Protein AF-A0A3Q3M871-F1 (afdb_monomer_lite)

Structure (mmCIF, N/CA/C/O backbone):
data_AF-A0A3Q3M871-F1
#
_entry.id   AF-A0A3Q3M871-F1
#
loop_
_atom_site.group_PDB
_atom_site.id
_atom_site.type_symbol
_atom_site.label_atom_id
_atom_site.label_alt_id
_atom_site.label_comp_id
_atom_site.label_asym_id
_atom_site.label_entity_id
_atom_site.label_seq_id
_atom_site.pdbx_PDB_ins_code
_atom_site.Cartn_x
_atom_site.Cartn_y
_atom_site.Cartn_z
_atom_site.occupancy
_atom_site.B_iso_or_equiv
_atom_site.auth_seq_id
_atom_site.auth_comp_id
_atom_site.auth_asym_id
_atom_site.auth_atom_id
_atom_site.pdbx_PDB_model_num
ATOM 1 N N . SER A 1 1 ? 26.579 -8.569 -68.588 1.00 54.22 1 SER A N 1
ATOM 2 C CA . SER A 1 1 ? 26.442 -8.164 -67.172 1.00 54.22 1 SER A CA 1
ATOM 3 C C . SER A 1 1 ? 26.651 -9.402 -66.317 1.00 54.22 1 SER A C 1
ATOM 5 O O . SER A 1 1 ? 26.024 -10.416 -66.585 1.00 54.22 1 SER A O 1
ATOM 7 N N . SER A 1 2 ? 27.629 -9.392 -65.410 1.00 56.03 2 SER A N 1
ATOM 8 C CA . SER A 1 2 ? 28.102 -10.595 -64.710 1.00 56.03 2 SER A CA 1
ATOM 9 C C . SER A 1 2 ? 27.132 -11.036 -63.596 1.00 56.03 2 SER A C 1
ATOM 11 O O . SER A 1 2 ? 26.790 -10.220 -62.748 1.00 56.03 2 SER A O 1
ATOM 13 N N . PRO A 1 3 ? 26.722 -12.317 -63.534 1.00 61.84 3 PRO A N 1
ATOM 14 C CA . PRO A 1 3 ? 25.763 -12.832 -62.540 1.00 61.84 3 PRO A CA 1
ATOM 15 C C . PRO A 1 3 ? 26.232 -12.673 -61.082 1.00 61.84 3 PRO A C 1
ATOM 17 O O . PRO A 1 3 ? 25.416 -12.569 -60.173 1.00 61.84 3 PRO A O 1
ATOM 20 N N . LEU A 1 4 ? 27.546 -12.550 -60.865 1.00 61.72 4 LEU A N 1
ATOM 21 C CA . LEU A 1 4 ? 28.165 -12.311 -59.557 1.00 61.72 4 LEU A CA 1
ATOM 22 C C . LEU A 1 4 ? 27.764 -10.967 -58.916 1.00 61.72 4 LEU A C 1
ATOM 24 O O . LEU A 1 4 ? 27.844 -10.828 -57.698 1.00 61.72 4 LEU A O 1
ATOM 28 N N . THR A 1 5 ? 27.333 -9.971 -59.701 1.00 74.31 5 THR A N 1
ATOM 29 C CA . THR A 1 5 ? 26.910 -8.673 -59.149 1.00 74.31 5 THR A CA 1
ATOM 30 C C . THR A 1 5 ? 25.485 -8.715 -58.608 1.00 74.31 5 THR A C 1
ATOM 32 O O . THR A 1 5 ? 25.203 -8.047 -57.619 1.00 74.31 5 THR A O 1
ATOM 35 N N . LEU A 1 6 ? 24.602 -9.519 -59.206 1.00 79.19 6 LEU A N 1
ATOM 36 C CA . LEU A 1 6 ? 23.202 -9.631 -58.792 1.00 79.19 6 LEU A CA 1
ATOM 37 C C . LEU A 1 6 ? 23.062 -10.395 -57.469 1.00 79.19 6 LEU A C 1
ATOM 39 O O . LEU A 1 6 ? 22.352 -9.934 -56.581 1.00 79.19 6 LEU A O 1
ATOM 43 N N . GLU A 1 7 ? 23.802 -11.496 -57.309 1.00 86.81 7 GLU A N 1
ATOM 44 C CA . GLU A 1 7 ? 23.875 -12.252 -56.048 1.00 86.81 7 GLU A CA 1
ATOM 45 C C . GLU A 1 7 ? 24.401 -11.377 -54.902 1.00 86.81 7 GLU A C 1
ATOM 47 O O . GLU A 1 7 ? 23.828 -11.337 -53.815 1.00 86.81 7 GLU A O 1
ATOM 52 N N . SER A 1 8 ? 25.450 -10.590 -55.165 1.00 82.94 8 SER A N 1
ATOM 53 C CA . SER A 1 8 ? 26.015 -9.654 -54.186 1.00 82.94 8 SER A CA 1
ATOM 54 C C . SER A 1 8 ? 25.020 -8.555 -53.782 1.00 82.94 8 SER A C 1
ATOM 56 O O . SER A 1 8 ? 24.879 -8.242 -52.598 1.00 82.94 8 SER A O 1
ATOM 58 N N . ILE A 1 9 ? 24.266 -8.009 -54.744 1.00 88.56 9 ILE A N 1
ATOM 59 C CA . ILE A 1 9 ? 23.207 -7.023 -54.482 1.00 88.56 9 ILE A CA 1
ATOM 60 C C . ILE A 1 9 ? 22.076 -7.644 -53.651 1.00 88.56 9 ILE A C 1
ATOM 62 O O . ILE A 1 9 ? 21.641 -7.036 -52.674 1.00 88.56 9 ILE A O 1
ATOM 66 N N . TYR A 1 10 ? 21.624 -8.853 -53.994 1.00 90.25 10 TYR A N 1
ATOM 67 C CA . TYR A 1 10 ? 20.564 -9.553 -53.266 1.00 90.25 10 TYR A CA 1
ATOM 68 C C . TYR A 1 10 ? 20.957 -9.839 -51.812 1.00 90.25 10 TYR A C 1
ATOM 70 O O . TYR A 1 10 ? 20.180 -9.574 -50.891 1.00 90.25 10 TYR A O 1
ATOM 78 N N . VAL A 1 11 ? 22.185 -10.316 -51.588 1.00 92.12 11 VAL A N 1
ATOM 79 C CA . VAL A 1 11 ? 22.725 -10.553 -50.243 1.00 92.12 11 VAL A CA 1
ATOM 80 C C . VAL A 1 11 ? 22.790 -9.248 -49.447 1.00 92.12 11 VAL A C 1
ATOM 82 O O . VAL A 1 11 ? 22.345 -9.218 -48.302 1.00 92.12 11 VAL A O 1
ATOM 85 N N . ASN A 1 12 ? 23.265 -8.151 -50.044 1.00 90.38 12 ASN A N 1
ATOM 86 C CA . ASN A 1 12 ? 23.347 -6.854 -49.368 1.00 90.38 12 ASN A CA 1
ATOM 87 C C . ASN A 1 12 ? 21.955 -6.313 -48.988 1.00 90.38 12 ASN A C 1
ATOM 89 O O . ASN A 1 12 ? 21.729 -5.940 -47.840 1.00 90.38 12 ASN A O 1
ATOM 93 N N . ILE A 1 13 ? 20.985 -6.371 -49.907 1.00 92.94 13 ILE A N 1
ATOM 94 C CA . ILE A 1 13 ? 19.591 -5.992 -49.624 1.00 92.94 13 ILE A CA 1
ATOM 95 C C . ILE A 1 13 ? 19.011 -6.858 -48.501 1.00 92.94 13 ILE A C 1
ATOM 97 O O . ILE A 1 13 ? 18.382 -6.332 -47.587 1.00 92.94 13 ILE A O 1
ATOM 101 N N . THR A 1 14 ? 19.254 -8.169 -48.528 1.00 93.69 14 THR A N 1
ATOM 102 C CA . THR A 1 14 ? 18.766 -9.089 -47.493 1.00 93.69 14 THR A CA 1
ATOM 103 C C . THR A 1 14 ? 19.360 -8.752 -46.123 1.00 93.69 14 THR A C 1
ATOM 105 O O . THR A 1 14 ? 18.627 -8.689 -45.139 1.00 93.69 14 THR A O 1
ATOM 108 N N . ILE A 1 15 ? 20.663 -8.459 -46.048 1.00 94.38 15 ILE A N 1
ATOM 109 C CA . ILE A 1 15 ? 21.335 -8.025 -44.812 1.00 94.38 15 ILE A CA 1
ATOM 110 C C . ILE A 1 15 ? 20.744 -6.706 -44.300 1.00 94.38 15 ILE A C 1
ATOM 112 O O . ILE A 1 15 ? 20.453 -6.586 -43.110 1.00 94.38 15 ILE A O 1
ATOM 116 N N . ILE A 1 16 ? 20.527 -5.734 -45.189 1.00 95.00 16 ILE A N 1
ATOM 117 C CA . ILE A 1 16 ? 19.915 -4.445 -44.849 1.00 95.00 16 ILE A CA 1
ATOM 118 C C . ILE A 1 16 ? 18.499 -4.651 -44.289 1.00 95.00 16 ILE A C 1
ATOM 120 O O . ILE A 1 16 ? 18.161 -4.086 -43.249 1.00 95.00 16 ILE A O 1
ATOM 124 N N . LEU A 1 17 ? 17.680 -5.489 -44.930 1.00 95.12 17 LEU A N 1
ATOM 125 C CA . LEU A 1 17 ? 16.329 -5.810 -44.461 1.00 95.12 17 LEU A CA 1
ATOM 126 C C . LEU A 1 17 ? 16.351 -6.489 -43.088 1.00 95.12 17 LEU A C 1
ATOM 128 O O . LEU A 1 17 ? 15.591 -6.093 -42.208 1.00 95.12 17 LEU A O 1
ATOM 132 N N . ILE A 1 18 ? 17.246 -7.457 -42.871 1.00 96.06 18 ILE A N 1
ATOM 133 C CA . ILE A 1 18 ? 17.418 -8.109 -41.565 1.00 96.06 18 ILE A CA 1
ATOM 134 C C . ILE A 1 18 ? 17.798 -7.078 -40.497 1.00 96.06 18 ILE A C 1
ATOM 136 O O . ILE A 1 18 ? 17.226 -7.089 -39.410 1.00 96.06 18 ILE A O 1
ATOM 140 N N . PHE A 1 19 ? 18.715 -6.158 -40.799 1.00 96.62 19 PHE A N 1
ATOM 141 C CA . PHE A 1 19 ? 19.115 -5.106 -39.866 1.00 96.62 19 PHE A CA 1
ATOM 142 C C . PHE A 1 19 ? 17.938 -4.198 -39.480 1.00 96.62 19 PHE A C 1
ATOM 144 O O . PHE A 1 19 ? 17.726 -3.942 -38.295 1.00 96.62 19 PHE A O 1
ATOM 151 N N . PHE A 1 20 ? 17.117 -3.779 -40.448 1.00 96.94 20 PHE A N 1
ATOM 152 C CA . PHE A 1 20 ? 15.898 -3.015 -40.165 1.00 96.94 20 PHE A CA 1
ATOM 153 C C . PHE A 1 20 ? 14.884 -3.803 -39.330 1.00 96.94 20 PHE A C 1
ATOM 155 O O . PHE A 1 20 ? 14.296 -3.242 -38.406 1.00 96.94 20 PHE A O 1
ATOM 162 N N . VAL A 1 21 ? 14.705 -5.098 -39.605 1.00 95.81 21 VAL A N 1
ATOM 163 C CA . VAL A 1 21 ? 13.828 -5.973 -38.812 1.00 95.81 21 VAL A CA 1
ATOM 164 C C . VAL A 1 21 ? 14.330 -6.085 -37.370 1.00 95.81 21 VAL A C 1
ATOM 166 O O . VAL A 1 21 ? 13.540 -5.945 -36.440 1.00 95.81 21 VAL A O 1
ATOM 169 N N . LEU A 1 22 ? 15.637 -6.267 -37.158 1.00 95.81 22 LEU A N 1
ATOM 170 C CA . LEU A 1 22 ? 16.230 -6.324 -35.818 1.00 95.81 22 LEU A CA 1
ATOM 171 C C . LEU A 1 22 ? 16.087 -4.998 -35.063 1.00 95.81 22 LEU A C 1
ATOM 173 O O . LEU A 1 22 ? 15.755 -5.010 -33.879 1.00 95.81 22 LEU A O 1
ATOM 177 N N . ILE A 1 23 ? 16.281 -3.860 -35.738 1.00 95.62 23 ILE A N 1
ATOM 178 C CA . ILE A 1 23 ? 16.048 -2.535 -35.147 1.00 95.62 23 ILE A CA 1
ATOM 179 C C . ILE A 1 23 ? 14.585 -2.379 -34.743 1.00 95.62 23 ILE A C 1
ATOM 181 O O . ILE A 1 23 ? 14.311 -1.932 -33.633 1.00 95.62 23 ILE A O 1
ATOM 185 N N . PHE A 1 24 ? 13.645 -2.754 -35.611 1.00 95.12 24 PHE A N 1
ATOM 186 C CA . PHE A 1 24 ? 12.223 -2.670 -35.299 1.00 95.12 24 PHE A CA 1
ATOM 187 C C . PHE A 1 24 ? 11.865 -3.543 -34.093 1.00 95.12 24 PHE A C 1
ATOM 189 O O . PHE A 1 24 ? 11.214 -3.061 -33.172 1.00 95.12 24 PHE A O 1
ATOM 196 N N . ILE A 1 25 ? 12.356 -4.787 -34.042 1.00 93.38 25 ILE A N 1
ATOM 197 C CA . ILE A 1 25 ? 12.162 -5.684 -32.894 1.00 93.38 25 ILE A CA 1
ATOM 198 C C . ILE A 1 25 ? 12.742 -5.070 -31.614 1.00 93.38 25 ILE A C 1
ATOM 200 O O . ILE A 1 25 ? 12.075 -5.088 -30.582 1.00 93.38 25 ILE A O 1
ATOM 204 N N . LEU A 1 26 ? 13.946 -4.489 -31.670 1.00 93.38 26 LEU A N 1
ATOM 205 C CA . LEU A 1 26 ? 14.567 -3.827 -30.522 1.00 93.38 26 LEU A CA 1
ATOM 206 C C . LEU A 1 26 ? 13.753 -2.611 -30.063 1.00 93.38 26 LEU A C 1
ATOM 208 O O . LEU A 1 26 ? 13.514 -2.458 -28.871 1.00 93.38 26 LEU A O 1
ATOM 212 N N . ILE A 1 27 ? 13.288 -1.770 -30.989 1.00 91.62 27 ILE A N 1
ATOM 213 C CA . ILE A 1 27 ? 12.434 -0.618 -30.679 1.00 91.62 27 ILE A CA 1
ATOM 214 C C . ILE A 1 27 ? 11.113 -1.088 -30.063 1.00 91.62 27 ILE A C 1
ATOM 216 O O . ILE A 1 27 ? 10.714 -0.561 -29.031 1.00 91.62 27 ILE A O 1
ATOM 220 N N . CYS A 1 28 ? 10.458 -2.103 -30.631 1.00 90.25 28 CYS A N 1
ATOM 221 C CA . CYS A 1 28 ? 9.234 -2.683 -30.077 1.00 90.25 28 CYS A CA 1
ATOM 222 C C . CYS A 1 28 ? 9.455 -3.252 -28.676 1.00 90.25 28 CYS A C 1
ATOM 224 O O . CYS A 1 28 ? 8.626 -3.030 -27.800 1.00 90.25 28 CYS A O 1
ATOM 226 N N . PHE A 1 29 ? 10.573 -3.943 -28.450 1.00 88.50 29 PHE A N 1
ATOM 227 C CA . PHE A 1 29 ? 10.955 -4.435 -27.132 1.00 88.50 29 PHE A CA 1
ATOM 228 C C . PHE A 1 29 ? 11.134 -3.266 -26.158 1.00 88.50 29 PHE A C 1
ATOM 230 O O . PHE A 1 29 ? 10.487 -3.231 -25.119 1.00 88.50 29 PHE A O 1
ATOM 237 N N . LEU A 1 30 ? 11.924 -2.250 -26.510 1.00 84.00 30 LEU A N 1
ATOM 238 C CA . LEU A 1 30 ? 12.128 -1.076 -25.658 1.00 84.00 30 LEU A CA 1
ATOM 239 C C . LEU A 1 30 ? 10.817 -0.336 -25.360 1.00 84.00 30 LEU A C 1
ATOM 241 O O . LEU A 1 30 ? 10.583 0.022 -24.211 1.00 84.00 30 LEU A O 1
ATOM 245 N N . ILE A 1 31 ? 9.941 -0.161 -26.353 1.00 82.38 31 ILE A N 1
ATOM 246 C CA . ILE A 1 31 ? 8.615 0.444 -26.173 1.00 82.38 31 ILE A CA 1
ATOM 247 C C . ILE A 1 31 ? 7.758 -0.418 -25.246 1.00 82.38 31 ILE A C 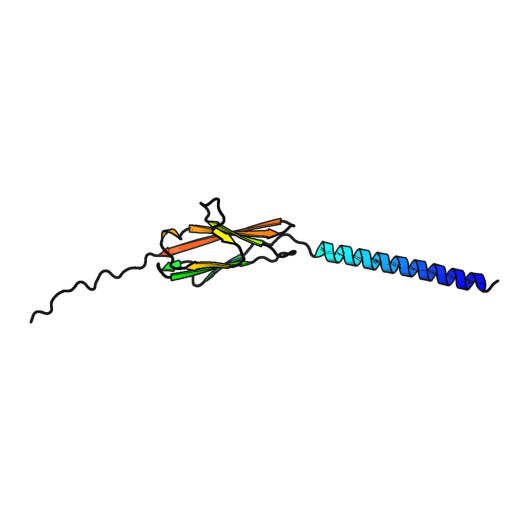1
ATOM 249 O O . ILE A 1 31 ? 7.180 0.114 -24.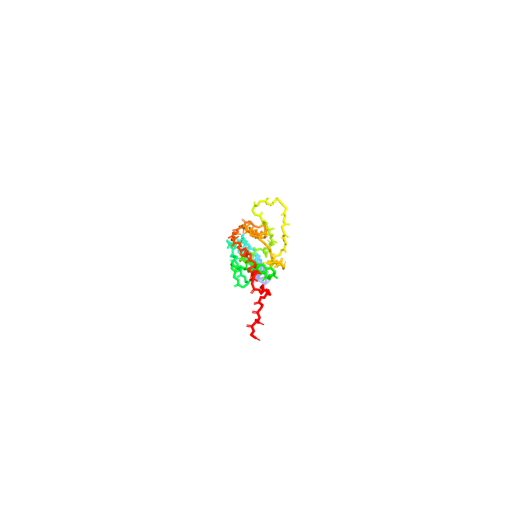308 1.00 82.38 31 ILE A O 1
ATOM 253 N N . PHE A 1 32 ? 7.696 -1.734 -25.455 1.00 77.31 32 PHE A N 1
ATOM 254 C CA . PHE A 1 32 ? 6.898 -2.635 -24.622 1.00 77.31 32 PHE A CA 1
ATOM 255 C C . PHE A 1 32 ? 7.369 -2.628 -23.161 1.00 77.31 32 PHE A C 1
ATOM 257 O O . PHE A 1 32 ? 6.556 -2.475 -22.253 1.00 77.31 32 PHE A O 1
ATOM 264 N N . PHE A 1 33 ? 8.681 -2.710 -22.923 1.00 71.31 33 PHE A N 1
ATOM 265 C CA . PHE A 1 33 ? 9.256 -2.650 -21.576 1.00 71.31 33 PHE A CA 1
ATOM 266 C C . PHE A 1 33 ? 9.089 -1.273 -20.920 1.00 71.31 33 PHE A C 1
ATOM 268 O O . PHE A 1 33 ? 8.884 -1.198 -19.710 1.00 71.31 33 PHE A O 1
ATOM 275 N N . TYR A 1 34 ? 9.157 -0.190 -21.696 1.00 68.50 34 TYR A N 1
ATOM 276 C CA . TYR A 1 34 ? 8.992 1.171 -21.185 1.00 68.50 34 TYR A CA 1
ATOM 277 C C . TYR A 1 34 ? 7.529 1.507 -20.866 1.00 68.50 34 TYR A C 1
ATOM 279 O O . TYR A 1 34 ? 7.246 2.039 -19.797 1.00 68.50 34 TYR A O 1
ATOM 287 N N . VAL A 1 35 ? 6.595 1.141 -21.751 1.00 67.94 35 VAL A N 1
ATOM 288 C CA . VAL A 1 35 ? 5.144 1.361 -21.589 1.00 67.94 35 VAL A CA 1
ATOM 289 C C . VAL A 1 35 ? 4.576 0.562 -20.422 1.00 67.94 35 VAL A C 1
ATOM 291 O O . VAL A 1 35 ? 3.568 0.947 -19.850 1.00 67.94 35 VAL A O 1
ATOM 294 N N . SER A 1 36 ? 5.214 -0.544 -20.047 1.00 71.81 36 SER A N 1
ATOM 295 C CA . SER A 1 36 ? 4.715 -1.378 -18.963 1.00 71.81 36 SER A CA 1
ATOM 296 C C . SER A 1 36 ? 4.972 -0.781 -17.577 1.00 71.81 36 SER A C 1
ATOM 298 O O . SER A 1 36 ? 4.374 -1.259 -16.627 1.00 71.81 36 SER A O 1
ATOM 300 N N . SER A 1 37 ? 5.858 0.209 -17.406 1.00 85.12 37 SER A N 1
ATOM 301 C CA . SER A 1 37 ? 6.273 0.623 -16.062 1.00 85.12 37 SER A CA 1
ATOM 302 C C . SER A 1 37 ? 5.588 1.895 -15.555 1.00 85.12 37 SER A C 1
ATOM 304 O O . SER A 1 37 ? 5.947 2.996 -15.966 1.00 85.12 37 SER A O 1
ATOM 306 N N . ASP A 1 38 ? 4.704 1.729 -14.574 1.00 88.94 38 ASP A N 1
ATOM 307 C CA . ASP A 1 38 ? 3.863 2.766 -13.985 1.00 88.94 38 ASP A CA 1
ATOM 308 C C . ASP A 1 38 ? 4.043 2.852 -12.462 1.00 88.94 38 ASP A C 1
ATOM 310 O O . ASP A 1 38 ? 4.325 1.862 -11.777 1.00 88.94 38 ASP A O 1
ATOM 314 N N . ALA A 1 39 ? 3.859 4.050 -11.903 1.00 92.62 39 ALA A N 1
ATOM 315 C CA . ALA A 1 39 ? 3.729 4.221 -10.457 1.00 92.62 39 ALA A CA 1
ATOM 316 C C . ALA A 1 39 ? 2.454 3.519 -9.948 1.00 92.62 39 ALA A C 1
ATOM 318 O O . ALA A 1 39 ? 1.503 3.359 -10.717 1.00 92.62 39 ALA A O 1
ATOM 319 N N . PRO A 1 40 ? 2.399 3.111 -8.666 1.00 94.38 40 PRO A N 1
ATOM 320 C CA . PRO A 1 40 ? 1.196 2.512 -8.111 1.00 94.38 40 PRO A CA 1
ATOM 321 C C . PRO A 1 40 ? 0.040 3.498 -8.239 1.00 94.38 40 PRO A C 1
ATOM 323 O O . PRO A 1 40 ? 0.188 4.663 -7.873 1.00 94.38 40 PRO A O 1
ATOM 326 N N . LYS A 1 41 ? -1.119 3.060 -8.728 1.00 92.38 41 LYS A N 1
ATOM 327 C CA . LYS A 1 41 ? -2.325 3.892 -8.645 1.00 92.38 41 LYS A CA 1
ATOM 328 C C . LYS A 1 41 ? -2.682 4.156 -7.180 1.00 92.38 41 LYS A C 1
ATOM 330 O O . LYS A 1 41 ? -2.229 3.439 -6.284 1.00 92.38 41 LYS A O 1
ATOM 335 N N . PHE A 1 42 ? -3.528 5.158 -6.939 1.00 92.62 42 PHE A N 1
ATOM 336 C CA . PHE A 1 42 ? -4.060 5.440 -5.605 1.00 92.62 42 PHE A CA 1
ATOM 337 C C . PHE A 1 42 ? -4.589 4.150 -4.956 1.00 92.62 42 PHE A C 1
ATOM 339 O O . PHE A 1 42 ? -5.514 3.548 -5.507 1.00 92.62 42 PHE A O 1
ATOM 346 N N . PRO A 1 43 ? -3.984 3.690 -3.845 1.00 91.50 43 PRO A N 1
ATOM 347 C CA . PRO A 1 43 ? -4.355 2.415 -3.269 1.00 91.50 43 PRO A CA 1
ATOM 348 C C . PRO A 1 43 ? -5.775 2.466 -2.700 1.00 91.50 43 PRO A C 1
ATOM 350 O O . PRO A 1 43 ? -6.193 3.453 -2.095 1.00 91.50 43 PRO A O 1
ATOM 353 N N . SER A 1 44 ? -6.517 1.379 -2.859 1.00 95.38 44 SER A N 1
ATOM 354 C CA . SER A 1 44 ? -7.792 1.166 -2.178 1.00 95.38 44 SER A CA 1
ATOM 355 C C . SER A 1 44 ? -7.561 0.373 -0.900 1.00 95.38 44 SER A C 1
ATOM 357 O O . SER A 1 44 ? -6.848 -0.632 -0.933 1.00 95.38 44 SER A O 1
ATOM 359 N N . VAL A 1 45 ? -8.192 0.783 0.198 1.00 95.81 45 VAL A N 1
ATOM 360 C CA . VAL A 1 45 ? -8.162 0.049 1.466 1.00 95.81 45 VAL A CA 1
ATOM 361 C C . VAL A 1 45 ? -9.551 -0.504 1.766 1.00 95.81 45 VAL A C 1
ATOM 363 O O . VAL A 1 45 ? -10.540 0.220 1.697 1.00 95.81 45 VAL A O 1
ATOM 366 N N . SER A 1 46 ? -9.623 -1.788 2.107 1.00 95.44 46 SER A N 1
ATOM 367 C CA . SER A 1 46 ? -10.842 -2.468 2.543 1.00 95.44 46 SER A CA 1
ATOM 368 C C . SER A 1 46 ? -10.667 -3.056 3.938 1.00 95.44 46 SER A C 1
ATOM 370 O O . SER A 1 46 ? -9.594 -3.567 4.267 1.00 95.44 46 SER A O 1
ATOM 372 N N . VAL A 1 47 ? -11.742 -3.035 4.722 1.00 94.88 47 VAL A N 1
ATOM 373 C CA . VAL A 1 47 ? -11.790 -3.567 6.089 1.00 94.88 47 VAL A CA 1
ATOM 374 C C . VAL A 1 47 ? -12.782 -4.719 6.141 1.00 94.88 47 VAL A C 1
ATOM 376 O O . VAL A 1 47 ? -13.905 -4.579 5.662 1.00 94.88 47 VAL A O 1
ATOM 379 N N . SER A 1 48 ? -12.380 -5.843 6.729 1.00 93.31 48 SER A N 1
ATOM 380 C CA . SER A 1 48 ? -13.242 -7.009 6.933 1.00 93.31 48 SER A CA 1
ATOM 381 C C . SER A 1 48 ? -13.158 -7.482 8.388 1.00 93.31 48 SER A C 1
ATOM 383 O O . SER A 1 48 ? -12.041 -7.639 8.883 1.00 93.31 48 SER A O 1
ATOM 385 N N . PRO A 1 49 ? -14.287 -7.751 9.075 1.00 88.88 49 PRO A N 1
ATOM 386 C CA . PRO A 1 49 ? -15.666 -7.757 8.559 1.00 88.88 49 PRO A CA 1
ATOM 387 C C . PRO A 1 49 ? -16.321 -6.367 8.430 1.00 88.88 49 PRO A C 1
ATOM 389 O O . PRO A 1 49 ? -17.197 -6.188 7.588 1.00 88.88 49 PRO A O 1
ATOM 392 N N . SER A 1 50 ? -15.907 -5.388 9.236 1.00 88.62 50 SER A N 1
ATOM 393 C CA . SER A 1 50 ? -16.453 -4.023 9.248 1.00 88.62 50 SER A CA 1
ATOM 394 C C . SER A 1 50 ? -15.456 -3.041 9.867 1.00 88.62 50 SER A C 1
ATOM 396 O O . SER A 1 50 ? -14.565 -3.445 10.611 1.00 88.62 50 SER A O 1
ATOM 398 N N . ALA A 1 51 ? -15.609 -1.747 9.568 1.00 84.62 51 ALA A N 1
ATOM 399 C CA . ALA A 1 51 ? -14.790 -0.679 10.156 1.00 84.62 51 ALA A CA 1
ATOM 400 C C . ALA A 1 51 ? -15.137 -0.377 11.627 1.00 84.62 51 ALA A C 1
ATOM 402 O O . ALA A 1 51 ? -14.350 0.257 12.323 1.00 84.62 51 ALA A O 1
ATOM 403 N N . GLU A 1 52 ? -16.292 -0.850 12.095 1.00 89.56 52 GLU A N 1
ATOM 404 C CA . GLU A 1 52 ? -16.673 -0.883 13.504 1.00 89.56 52 GLU A CA 1
ATOM 405 C C . GLU A 1 52 ? -16.611 -2.329 13.980 1.00 89.56 52 GLU A C 1
ATOM 407 O O . GLU A 1 52 ? -17.286 -3.194 13.413 1.00 89.56 52 GLU A O 1
ATOM 412 N N . ILE A 1 53 ? -15.793 -2.608 14.990 1.00 90.44 53 ILE A N 1
ATOM 413 C CA . ILE A 1 53 ? -15.619 -3.958 15.521 1.00 90.44 53 ILE A CA 1
ATOM 414 C C . ILE A 1 53 ? -15.659 -3.957 17.045 1.00 90.44 53 ILE A C 1
ATOM 416 O O . ILE A 1 53 ? -15.292 -2.977 17.678 1.00 90.44 53 ILE A O 1
ATOM 420 N N . VAL A 1 54 ? -16.130 -5.045 17.646 1.00 89.38 54 VAL A N 1
ATOM 421 C CA . VAL A 1 54 ? -16.191 -5.185 19.105 1.00 89.38 54 VAL A CA 1
ATOM 422 C C . VAL A 1 54 ? -14.840 -5.656 19.641 1.00 89.38 54 VAL A C 1
ATOM 424 O O . VAL A 1 54 ? -14.162 -6.468 19.010 1.00 89.38 54 VAL A O 1
ATOM 427 N N . GLU A 1 55 ? -14.460 -5.180 20.819 1.00 91.44 55 GLU A N 1
ATOM 428 C CA . GLU A 1 55 ? -13.315 -5.671 21.587 1.00 91.44 55 GLU A CA 1
ATOM 429 C C . GLU A 1 55 ? -13.235 -7.213 21.645 1.00 91.44 55 GLU A C 1
ATOM 431 O O . GLU A 1 55 ? -14.247 -7.915 21.678 1.00 91.44 55 GLU A O 1
ATOM 436 N N . GLY A 1 56 ? -12.014 -7.747 21.620 1.00 89.81 56 GLY A N 1
ATOM 437 C CA . GLY A 1 56 ? -11.708 -9.179 21.584 1.00 89.81 56 GLY A CA 1
ATOM 438 C C . GLY A 1 56 ? -11.844 -9.830 20.203 1.00 89.81 56 GLY A C 1
ATOM 439 O O . GLY A 1 56 ? -11.455 -10.985 20.026 1.00 89.81 56 GLY A O 1
ATOM 440 N N . SER A 1 57 ? -12.361 -9.112 19.204 1.00 91.50 57 SER A N 1
ATOM 441 C CA . SER A 1 57 ? -12.532 -9.630 17.843 1.00 91.50 57 SER A CA 1
ATOM 442 C C . SER A 1 57 ? -11.235 -9.567 17.024 1.00 91.50 57 SER A C 1
ATOM 444 O O . SER A 1 57 ? -10.160 -9.236 17.525 1.00 91.50 57 SER A O 1
ATOM 446 N N . SER A 1 58 ? -11.313 -9.940 15.744 1.00 94.31 58 SER A N 1
ATOM 447 C CA . SER A 1 58 ? -10.208 -9.814 14.788 1.00 94.31 58 SER A CA 1
ATOM 448 C C . SER A 1 58 ? -10.674 -9.094 13.528 1.00 94.31 58 SER A C 1
ATOM 450 O O . SER A 1 58 ? -11.777 -9.347 13.045 1.00 94.31 58 SER A O 1
ATOM 452 N N . VAL A 1 59 ? -9.828 -8.216 12.997 1.00 95.38 59 VAL A N 1
ATOM 453 C CA . VAL A 1 59 ? -10.092 -7.430 11.788 1.00 95.38 59 VAL A CA 1
ATOM 454 C C . VAL A 1 59 ? -8.929 -7.555 10.810 1.00 95.38 59 VAL A C 1
ATOM 456 O O . VAL A 1 59 ? -7.761 -7.614 11.201 1.00 95.38 59 VAL A O 1
ATOM 459 N N . THR A 1 60 ? -9.257 -7.580 9.524 1.00 97.31 60 THR A N 1
ATOM 460 C CA . THR A 1 60 ? -8.293 -7.623 8.428 1.00 97.31 60 THR A CA 1
ATOM 461 C C . THR A 1 60 ? -8.389 -6.340 7.613 1.00 97.31 60 THR A C 1
ATOM 463 O O . THR A 1 60 ? -9.433 -6.039 7.028 1.00 97.31 60 THR A O 1
ATOM 466 N N . LEU A 1 61 ? -7.281 -5.608 7.536 1.00 97.25 61 LEU A N 1
ATOM 467 C CA . LEU A 1 61 ? -7.091 -4.478 6.635 1.00 97.25 61 LEU A CA 1
ATOM 468 C C . LEU A 1 61 ? -6.380 -4.978 5.378 1.00 97.25 61 LEU A C 1
ATOM 470 O O . LEU A 1 61 ? -5.326 -5.605 5.456 1.00 97.25 61 LEU A O 1
ATOM 474 N N . THR A 1 62 ? -6.958 -4.724 4.208 1.00 97.94 62 THR A N 1
ATOM 475 C CA . THR A 1 62 ? -6.352 -5.087 2.921 1.00 97.94 62 THR A CA 1
ATOM 476 C C . THR A 1 62 ? -6.164 -3.843 2.084 1.00 97.94 62 THR A C 1
ATOM 478 O O . THR A 1 62 ? -7.098 -3.070 1.898 1.00 97.94 62 THR A O 1
ATOM 481 N N . CYS A 1 63 ? -4.958 -3.661 1.567 1.00 97.50 63 CYS A N 1
ATOM 482 C CA . CYS A 1 63 ? -4.620 -2.593 0.644 1.00 97.50 63 CYS A CA 1
ATOM 483 C C . CYS A 1 63 ? -4.477 -3.168 -0.764 1.00 97.50 63 CYS A C 1
ATOM 485 O O . CYS A 1 63 ? -4.104 -4.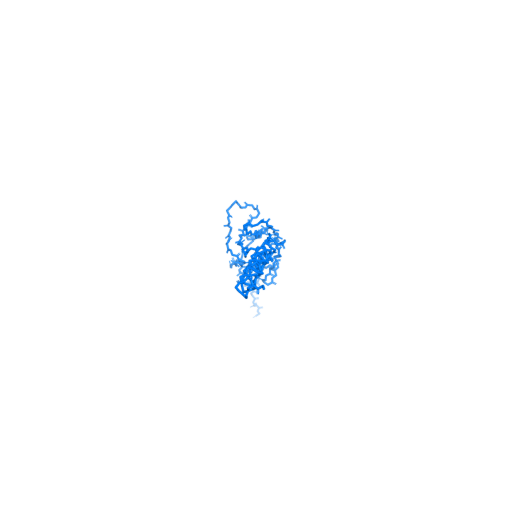321 -0.919 1.00 97.50 63 CYS A O 1
ATOM 487 N N . SER A 1 64 ? -4.789 -2.424 -1.814 1.00 96.56 64 SER A N 1
ATOM 488 C CA . SER A 1 64 ? -4.594 -2.904 -3.184 1.00 96.56 64 SER A CA 1
ATOM 489 C C . SER A 1 64 ? -4.310 -1.741 -4.115 1.00 96.56 64 SER A C 1
ATOM 491 O O . SER A 1 64 ? -4.879 -0.665 -3.954 1.00 96.56 64 SER A O 1
ATOM 493 N N . SER A 1 65 ? -3.402 -1.944 -5.062 1.00 96.19 65 SER A N 1
ATOM 494 C CA . SER A 1 65 ? -3.027 -0.963 -6.071 1.00 96.19 65 SER A CA 1
ATOM 495 C C . SER A 1 65 ? -2.581 -1.675 -7.344 1.00 96.19 65 SER A C 1
ATOM 497 O O . SER A 1 65 ? -1.854 -2.671 -7.287 1.00 96.19 65 SER A O 1
ATOM 499 N N . ASP A 1 66 ? -2.982 -1.131 -8.492 1.00 94.00 66 ASP A N 1
ATOM 500 C CA . ASP A 1 66 ? -2.399 -1.501 -9.778 1.00 94.00 66 ASP A CA 1
ATOM 501 C C . ASP A 1 66 ? -1.029 -0.834 -9.897 1.00 94.00 66 ASP A C 1
ATOM 503 O O . ASP A 1 66 ? -0.933 0.397 -9.918 1.00 94.00 66 ASP A O 1
ATOM 507 N N . ALA A 1 67 ? 0.027 -1.635 -9.992 1.00 93.06 67 ALA A N 1
ATOM 508 C CA . ALA A 1 67 ? 1.391 -1.142 -10.115 1.00 93.06 67 ALA A CA 1
ATOM 509 C C . ALA A 1 67 ? 2.233 -2.091 -10.962 1.00 93.06 67 ALA A C 1
ATOM 511 O O . ALA A 1 67 ? 2.142 -3.312 -10.810 1.00 93.06 67 ALA A O 1
ATOM 512 N N . ASN A 1 68 ? 3.104 -1.530 -11.798 1.00 91.44 68 ASN A N 1
ATOM 513 C CA . ASN A 1 68 ? 4.109 -2.310 -12.502 1.00 91.44 68 ASN A CA 1
ATOM 514 C C . ASN A 1 68 ? 5.453 -1.559 -12.553 1.00 91.44 68 ASN A C 1
ATOM 516 O O . ASN A 1 68 ? 5.514 -0.475 -13.121 1.00 91.44 68 ASN A O 1
ATOM 520 N N . PRO A 1 69 ? 6.555 -2.082 -11.991 1.00 92.00 69 PRO A N 1
ATOM 521 C CA . PRO A 1 69 ? 6.670 -3.331 -11.235 1.00 92.00 69 PRO A CA 1
ATOM 522 C C . PRO A 1 69 ? 5.735 -3.391 -10.024 1.00 92.00 69 PRO A C 1
ATOM 524 O O . PRO A 1 69 ? 5.274 -2.350 -9.547 1.00 92.00 69 PRO A O 1
ATOM 527 N N . ALA A 1 70 ? 5.461 -4.606 -9.544 1.00 94.12 70 ALA A N 1
ATOM 528 C CA . ALA A 1 70 ? 4.591 -4.831 -8.393 1.00 94.12 70 ALA A CA 1
ATOM 529 C C . ALA A 1 70 ? 4.996 -3.945 -7.201 1.00 94.12 70 ALA A C 1
ATOM 531 O O . ALA A 1 70 ? 6.184 -3.764 -6.918 1.00 94.12 70 ALA A O 1
ATOM 532 N N . ALA A 1 71 ? 3.999 -3.374 -6.525 1.00 96.94 71 ALA A N 1
ATOM 533 C CA . ALA A 1 71 ? 4.224 -2.507 -5.380 1.00 96.94 71 ALA A CA 1
ATOM 534 C C . ALA A 1 71 ? 4.521 -3.313 -4.111 1.00 96.94 71 ALA A C 1
ATOM 536 O O . ALA A 1 71 ? 3.913 -4.351 -3.851 1.00 96.94 71 ALA A O 1
ATOM 537 N N . ASN A 1 72 ? 5.409 -2.767 -3.289 1.00 97.62 72 ASN A N 1
ATOM 538 C CA . ASN A 1 72 ? 5.553 -3.136 -1.892 1.00 97.62 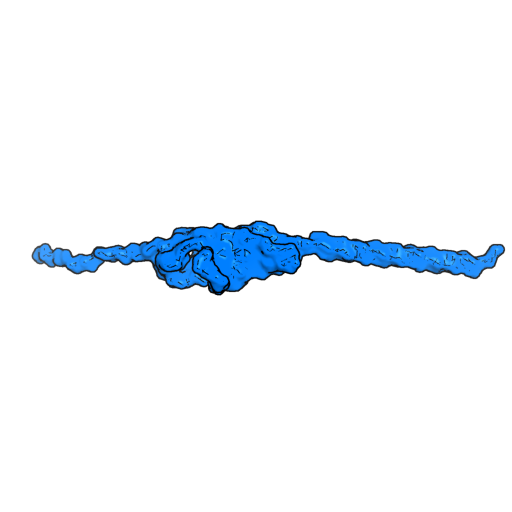72 ASN A CA 1
ATOM 539 C C . ASN A 1 72 ? 4.574 -2.316 -1.051 1.00 97.62 72 ASN A C 1
ATOM 541 O O . ASN A 1 72 ? 4.358 -1.131 -1.320 1.00 97.62 72 ASN A O 1
ATOM 545 N N . TYR A 1 73 ? 4.018 -2.950 -0.023 1.00 97.94 73 TYR A N 1
ATOM 546 C CA . TYR A 1 73 ? 3.017 -2.355 0.854 1.00 97.94 73 TYR A CA 1
ATOM 547 C C . TYR A 1 73 ? 3.547 -2.241 2.279 1.00 97.94 73 TYR A C 1
ATOM 549 O O . TYR A 1 73 ? 4.100 -3.204 2.818 1.00 97.94 73 TYR A O 1
ATOM 557 N N . THR A 1 74 ? 3.323 -1.083 2.889 1.00 97.88 74 THR A N 1
ATOM 558 C CA . THR A 1 74 ? 3.688 -0.806 4.280 1.00 97.88 74 THR A CA 1
ATOM 559 C C . THR A 1 74 ? 2.532 -0.113 4.984 1.00 97.88 74 THR A C 1
ATOM 561 O O . THR A 1 74 ? 1.918 0.792 4.416 1.00 97.88 74 THR A O 1
ATOM 564 N N . TRP A 1 75 ? 2.254 -0.524 6.217 1.00 98.12 75 TRP A N 1
ATOM 565 C CA . TRP A 1 75 ? 1.199 0.034 7.055 1.00 98.12 75 TRP A CA 1
ATOM 566 C C . TRP A 1 75 ? 1.780 0.868 8.184 1.00 98.12 75 TRP A C 1
ATOM 568 O O . TRP A 1 75 ? 2.758 0.465 8.812 1.00 98.12 75 TRP A O 1
ATOM 578 N N . PHE A 1 76 ? 1.131 1.991 8.459 1.00 97.50 76 PHE A N 1
ATOM 579 C CA . PHE A 1 76 ? 1.430 2.883 9.572 1.00 97.50 76 PHE A CA 1
ATOM 580 C C . PHE A 1 76 ? 0.139 3.209 10.312 1.00 97.50 76 PHE A C 1
ATOM 582 O O . PHE A 1 76 ? -0.924 3.300 9.692 1.00 97.50 76 PHE A O 1
ATOM 589 N N . LYS A 1 77 ? 0.239 3.429 11.618 1.00 95.88 77 LYS A N 1
ATOM 590 C CA . LYS A 1 77 ? -0.772 4.163 12.378 1.00 95.88 77 LYS A CA 1
ATOM 591 C C . LYS A 1 77 ? -0.405 5.649 12.315 1.00 95.88 77 LYS A C 1
ATOM 593 O O . LYS A 1 77 ? 0.776 5.965 12.378 1.00 95.88 77 LYS A O 1
ATOM 598 N N . GLU A 1 78 ? -1.376 6.545 12.134 1.00 90.88 78 GLU A N 1
ATOM 599 C CA . GLU A 1 78 ? -1.132 7.978 11.853 1.00 90.88 78 GLU A CA 1
ATOM 600 C C . GLU A 1 78 ? -0.212 8.676 12.877 1.00 90.88 78 GLU A C 1
ATOM 602 O O . GLU A 1 78 ? 0.556 9.557 12.498 1.00 90.88 78 GLU A O 1
ATOM 607 N N . ASP A 1 79 ? -0.215 8.216 14.130 1.00 87.06 79 ASP A N 1
ATOM 608 C CA . ASP A 1 79 ? 0.596 8.761 15.228 1.00 87.06 79 ASP A CA 1
ATOM 609 C C . ASP A 1 79 ? 1.900 7.980 15.506 1.00 87.06 79 ASP A C 1
ATOM 611 O O . ASP A 1 79 ? 2.556 8.199 16.527 1.00 87.06 79 ASP A O 1
ATOM 615 N N . GLU A 1 80 ? 2.280 7.042 14.634 1.00 91.69 80 GLU A N 1
ATOM 616 C CA . GLU A 1 80 ? 3.464 6.195 14.799 1.00 91.69 80 GLU A CA 1
ATOM 617 C C . GLU A 1 80 ? 4.457 6.377 13.642 1.00 91.69 80 GLU A C 1
ATOM 619 O O . GLU A 1 80 ? 4.139 6.166 12.471 1.00 91.69 80 GLU A O 1
ATOM 624 N N . ASP A 1 81 ? 5.713 6.689 13.976 1.00 90.00 81 ASP A N 1
ATOM 625 C CA . ASP A 1 81 ? 6.796 6.810 12.987 1.00 90.00 81 ASP A CA 1
ATOM 626 C C . ASP A 1 81 ? 7.272 5.444 12.457 1.00 90.00 81 ASP A C 1
ATOM 628 O O . ASP A 1 81 ? 7.879 5.342 11.385 1.00 90.00 81 ASP A O 1
ATOM 632 N N . SER A 1 82 ? 7.026 4.372 13.214 1.00 94.12 82 SER A N 1
ATOM 633 C CA . SER A 1 82 ? 7.421 3.012 12.854 1.00 94.12 82 SER A CA 1
ATOM 634 C C . SER A 1 82 ? 6.330 2.289 12.060 1.00 94.12 82 SER A C 1
ATOM 636 O O . SER A 1 82 ? 5.157 2.383 12.418 1.00 94.12 82 SER A O 1
ATOM 638 N N . PRO A 1 83 ? 6.694 1.487 11.042 1.00 95.12 83 PRO A N 1
ATOM 639 C CA . PRO A 1 83 ? 5.743 0.612 10.369 1.00 95.12 83 PRO A CA 1
ATOM 640 C C . PRO A 1 83 ? 5.072 -0.354 11.346 1.00 95.12 83 PRO A C 1
ATOM 642 O O . PRO A 1 83 ? 5.752 -1.109 12.041 1.00 95.12 83 PRO A O 1
ATOM 645 N N . THR A 1 84 ? 3.743 -0.389 11.339 1.00 95.25 84 THR A N 1
ATOM 646 C CA . THR A 1 84 ? 2.957 -1.340 12.134 1.00 95.25 84 THR A CA 1
ATOM 647 C C . THR A 1 84 ? 2.958 -2.727 11.486 1.00 95.25 84 THR A C 1
ATOM 649 O O . THR A 1 84 ? 2.964 -3.745 12.175 1.00 95.25 84 THR A O 1
ATOM 652 N N . ALA A 1 85 ? 2.969 -2.785 10.149 1.00 96.62 85 ALA A N 1
ATOM 653 C CA . ALA A 1 85 ? 3.019 -4.034 9.393 1.00 96.62 85 ALA A CA 1
ATOM 654 C C . ALA A 1 85 ? 3.590 -3.843 7.980 1.00 96.62 85 ALA A C 1
ATOM 656 O O . ALA A 1 85 ? 3.675 -2.733 7.451 1.00 96.62 85 ALA A O 1
ATOM 657 N N . SER A 1 86 ? 3.947 -4.960 7.347 1.00 96.81 86 SER A N 1
ATOM 658 C CA . SER A 1 86 ? 4.376 -5.011 5.947 1.00 96.81 86 SER A CA 1
ATOM 659 C C . SER A 1 86 ? 3.536 -6.017 5.169 1.00 96.81 86 SER A C 1
ATOM 661 O O . SER A 1 86 ? 3.034 -6.990 5.730 1.00 96.81 86 SER A O 1
ATOM 663 N N . GLY A 1 87 ? 3.396 -5.775 3.870 1.00 96.94 87 GLY A N 1
ATOM 664 C CA . GLY A 1 87 ? 2.582 -6.594 2.986 1.00 96.94 87 GLY A CA 1
ATOM 665 C C . GLY A 1 87 ? 1.174 -6.047 2.777 1.00 96.94 87 GLY A C 1
ATOM 666 O O . GLY A 1 87 ? 0.734 -5.068 3.379 1.00 96.94 87 GLY A O 1
ATOM 667 N N . GLN A 1 88 ? 0.478 -6.678 1.837 1.00 96.81 88 GLN A N 1
ATOM 668 C CA . GLN A 1 88 ? -0.810 -6.209 1.338 1.00 96.81 88 GLN A CA 1
ATOM 669 C C . GLN A 1 88 ? -1.940 -6.342 2.377 1.00 96.81 88 GLN A C 1
ATOM 671 O O . GLN A 1 88 ? -2.907 -5.581 2.355 1.00 96.81 88 GLN A O 1
ATOM 676 N N . ILE A 1 89 ? -1.800 -7.307 3.286 1.00 97.62 89 ILE A N 1
ATOM 677 C CA . ILE A 1 89 ? -2.792 -7.684 4.290 1.00 97.62 89 ILE A CA 1
ATOM 678 C C . ILE A 1 89 ? -2.198 -7.426 5.673 1.00 97.62 89 ILE A C 1
ATOM 680 O O . ILE A 1 89 ? -1.108 -7.910 5.973 1.00 97.62 89 ILE A O 1
ATOM 684 N N . PHE A 1 90 ? -2.933 -6.711 6.518 1.00 97.38 90 PHE A N 1
ATOM 685 C CA . PHE A 1 90 ? -2.596 -6.484 7.916 1.00 97.38 90 PHE A CA 1
ATOM 686 C C . PHE A 1 90 ? -3.730 -6.993 8.812 1.00 97.38 90 PHE A C 1
ATOM 688 O O . PHE A 1 90 ? -4.874 -6.555 8.696 1.00 97.38 90 PHE A O 1
ATOM 695 N N . ASN A 1 91 ? -3.412 -7.950 9.686 1.00 97.12 91 ASN A N 1
ATOM 696 C CA . ASN A 1 91 ? -4.372 -8.579 10.586 1.00 97.12 91 ASN A CA 1
ATOM 697 C C . ASN A 1 91 ? -4.159 -8.089 12.017 1.00 97.12 91 ASN A C 1
ATOM 699 O O . ASN A 1 91 ? -3.055 -8.206 12.548 1.00 97.12 91 ASN A O 1
ATOM 703 N N . ILE A 1 92 ? -5.225 -7.599 12.642 1.00 95.44 92 ILE A N 1
ATOM 704 C CA . ILE A 1 92 ? -5.239 -7.205 14.049 1.00 95.44 92 ILE A CA 1
ATOM 705 C C . ILE A 1 92 ? -6.138 -8.202 14.775 1.00 95.44 92 ILE A C 1
ATOM 707 O O . ILE A 1 92 ? -7.320 -8.330 14.455 1.00 95.44 92 ILE A O 1
ATOM 711 N N . ASN A 1 93 ? -5.565 -8.926 15.732 1.00 94.75 93 ASN A N 1
ATOM 712 C CA . ASN A 1 93 ? -6.266 -9.933 16.524 1.00 94.75 93 ASN A CA 1
ATOM 713 C C . ASN A 1 93 ? -6.456 -9.422 17.948 1.00 94.75 93 ASN A C 1
ATOM 715 O O . ASN A 1 93 ? -5.612 -8.673 18.434 1.00 94.75 93 ASN A O 1
ATOM 719 N N . ASN A 1 94 ? -7.497 -9.903 18.629 1.00 93.19 94 ASN A N 1
ATOM 720 C CA . ASN A 1 94 ? -7.813 -9.505 19.999 1.00 93.19 94 ASN A CA 1
ATOM 721 C C . ASN A 1 94 ? -7.862 -7.972 20.131 1.00 93.19 94 ASN A C 1
ATOM 723 O O . ASN A 1 94 ? -7.118 -7.374 20.907 1.00 93.19 94 ASN A O 1
ATOM 727 N N . THR A 1 95 ? -8.692 -7.350 19.288 1.00 93.56 95 THR A N 1
ATOM 728 C CA . THR A 1 95 ? -8.815 -5.894 19.190 1.00 93.56 95 THR A CA 1
ATOM 729 C C . THR A 1 95 ? -9.255 -5.287 20.511 1.00 93.56 95 THR A C 1
ATOM 731 O O . THR A 1 95 ? -10.052 -5.864 21.239 1.00 93.56 95 THR A O 1
ATOM 7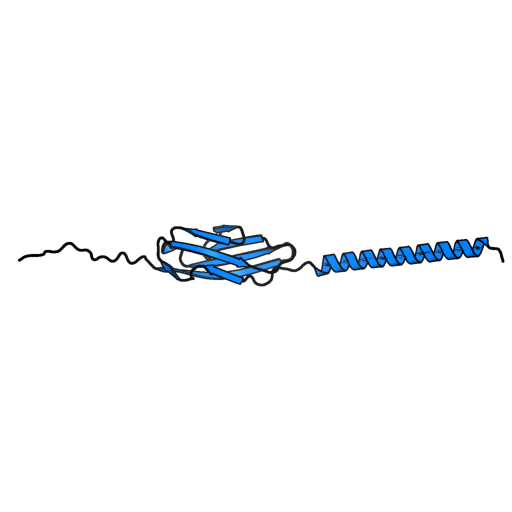34 N N . SER A 1 96 ? -8.807 -4.076 20.776 1.00 92.69 96 SER A N 1
ATOM 735 C CA . SER A 1 96 ? -9.100 -3.314 21.991 1.00 92.69 96 SER A CA 1
ATOM 736 C C . SER A 1 96 ? -9.218 -1.832 21.634 1.00 92.69 96 SER A C 1
ATOM 738 O O . SER A 1 96 ? -8.787 -1.453 20.538 1.00 92.69 96 SER A O 1
ATOM 740 N N . PRO A 1 97 ? -9.833 -0.991 22.483 1.00 91.31 97 PRO A N 1
ATOM 741 C CA . PRO A 1 97 ? -10.101 0.409 22.153 1.00 91.31 97 PRO A CA 1
ATOM 742 C C . PRO A 1 97 ? -8.869 1.197 21.680 1.00 91.31 97 PRO A C 1
ATOM 744 O O . PRO A 1 97 ? -9.004 2.053 20.807 1.00 91.31 97 PRO A O 1
ATOM 747 N N . GLU A 1 98 ? -7.665 0.867 22.160 1.00 91.31 98 GLU A N 1
ATOM 748 C CA . GLU A 1 98 ? -6.399 1.482 21.735 1.00 91.31 98 GLU A CA 1
ATOM 749 C C . GLU A 1 98 ? -5.997 1.191 20.280 1.00 91.31 98 GLU A C 1
ATOM 751 O O . GLU A 1 98 ? -5.188 1.923 19.703 1.00 91.31 98 GLU A O 1
ATOM 756 N N . HIS A 1 99 ? -6.567 0.153 19.662 1.00 93.31 99 HIS A N 1
ATOM 757 C CA . HIS A 1 99 ? -6.400 -0.133 18.236 1.00 93.31 99 HIS A CA 1
ATOM 758 C C . HIS A 1 99 ? -7.269 0.770 17.350 1.00 93.31 99 HIS A C 1
ATOM 760 O O . HIS A 1 99 ? -7.139 0.731 16.129 1.00 93.31 99 HIS A O 1
ATOM 766 N N . SER A 1 100 ? -8.152 1.588 17.927 1.00 94.75 100 SER A N 1
ATOM 767 C CA . SER A 1 100 ? -8.897 2.580 17.152 1.00 94.75 100 SER A CA 1
ATOM 768 C C . SER A 1 100 ? -7.961 3.663 16.610 1.00 94.75 100 SER A C 1
ATOM 770 O O . SER A 1 100 ? -6.973 4.029 17.252 1.00 94.75 100 SER A O 1
ATOM 772 N N . GLY A 1 101 ? -8.288 4.193 15.434 1.00 95.25 101 GLY A N 1
ATOM 773 C CA . GLY A 1 101 ? -7.571 5.310 14.826 1.00 95.25 101 GLY A CA 1
ATOM 774 C C . GLY A 1 101 ? -7.414 5.191 13.315 1.00 95.25 101 GLY A C 1
ATOM 775 O O . GLY A 1 101 ? -8.023 4.342 12.656 1.00 95.25 101 GLY A O 1
ATOM 776 N N . HIS A 1 102 ? -6.587 6.076 12.763 1.00 96.88 102 HIS A N 1
ATOM 777 C CA . HIS A 1 102 ? -6.289 6.125 11.339 1.00 96.88 102 HIS A CA 1
ATOM 778 C C . HIS A 1 102 ? -5.091 5.241 10.987 1.00 96.88 102 HIS A C 1
ATOM 780 O O . HIS A 1 102 ? -4.000 5.375 11.542 1.00 96.88 102 HIS A O 1
ATOM 786 N N . TYR A 1 103 ? -5.303 4.354 10.019 1.00 96.94 103 TYR A N 1
ATOM 787 C CA . TYR A 1 103 ? -4.280 3.499 9.436 1.00 96.94 103 TYR A CA 1
ATOM 788 C C . TYR A 1 103 ? -3.988 3.943 8.010 1.00 96.94 103 TYR A C 1
ATOM 790 O O . TYR A 1 103 ? -4.896 4.080 7.190 1.00 96.94 103 TYR A O 1
ATOM 798 N N . ILE A 1 104 ? -2.709 4.135 7.708 1.00 97.62 104 ILE A N 1
ATOM 799 C CA . ILE A 1 104 ? -2.213 4.580 6.411 1.00 97.62 104 ILE A CA 1
ATOM 800 C C . ILE A 1 104 ? -1.537 3.389 5.732 1.00 97.62 104 ILE A C 1
ATOM 802 O O . ILE A 1 104 ? -0.521 2.882 6.209 1.00 97.62 104 ILE A O 1
ATOM 806 N N . CYS A 1 105 ? -2.080 2.960 4.595 1.00 97.88 105 CYS A N 1
ATOM 807 C CA . CYS A 1 105 ? -1.389 2.054 3.689 1.00 97.88 105 CYS A CA 1
ATOM 808 C C . CYS A 1 105 ? -0.562 2.852 2.689 1.00 97.88 105 CYS A C 1
ATOM 810 O O . CYS A 1 105 ? -1.033 3.827 2.103 1.00 97.88 105 CYS A O 1
ATOM 812 N N . ILE A 1 106 ? 0.652 2.385 2.433 1.00 97.38 106 ILE A N 1
ATOM 813 C CA . ILE A 1 106 ? 1.576 2.975 1.481 1.00 97.38 106 ILE A CA 1
ATOM 814 C C . ILE A 1 106 ? 1.959 1.912 0.461 1.00 97.38 106 ILE A C 1
ATOM 816 O O . ILE A 1 106 ? 2.601 0.928 0.816 1.00 97.38 106 ILE A O 1
ATOM 820 N N . ALA A 1 107 ? 1.586 2.134 -0.799 1.00 98.25 107 ALA A N 1
ATOM 821 C CA . ALA A 1 107 ? 1.985 1.318 -1.938 1.00 98.25 107 ALA A CA 1
ATOM 822 C C . ALA A 1 107 ? 3.139 2.011 -2.672 1.00 98.25 107 ALA A C 1
ATOM 824 O O . ALA A 1 107 ? 3.015 3.166 -3.090 1.00 98.25 107 ALA A O 1
ATOM 825 N N . GLN A 1 108 ? 4.267 1.321 -2.830 1.00 97.50 108 GLN A N 1
ATOM 826 C CA . GLN A 1 108 ? 5.476 1.886 -3.425 1.00 97.50 108 GLN A CA 1
ATOM 827 C C . GLN A 1 108 ? 6.160 0.905 -4.374 1.00 97.50 108 GLN A C 1
ATOM 829 O O . GLN A 1 108 ? 6.380 -0.254 -4.037 1.00 97.50 108 GLN A O 1
ATOM 834 N N . ASN A 1 109 ? 6.582 1.396 -5.534 1.00 95.94 109 ASN A N 1
ATOM 835 C CA . ASN A 1 109 ? 7.504 0.695 -6.421 1.00 95.94 109 ASN A CA 1
ATOM 836 C C . ASN A 1 109 ? 8.646 1.636 -6.852 1.00 95.94 109 ASN A C 1
ATOM 838 O O . ASN A 1 109 ? 8.799 2.742 -6.332 1.00 95.94 109 ASN A O 1
ATOM 842 N N . THR A 1 110 ? 9.472 1.204 -7.805 1.00 94.06 110 THR A N 1
ATOM 843 C CA . THR A 1 110 ? 10.594 2.005 -8.324 1.00 94.06 110 THR A CA 1
ATOM 844 C C . THR A 1 110 ? 10.166 3.228 -9.141 1.00 94.06 110 THR A C 1
ATOM 846 O O . THR A 1 110 ? 11.002 4.078 -9.440 1.00 94.06 110 THR A O 1
ATOM 849 N N . ARG A 1 111 ? 8.888 3.328 -9.522 1.00 93.75 111 ARG A N 1
ATOM 850 C CA . ARG A 1 111 ? 8.322 4.426 -10.317 1.00 93.75 111 ARG A CA 1
ATOM 851 C C . ARG A 1 111 ? 7.644 5.489 -9.465 1.00 93.75 111 ARG A C 1
ATOM 853 O O . ARG A 1 111 ? 7.606 6.643 -9.877 1.00 93.75 111 ARG A O 1
ATOM 860 N N . GLY A 1 112 ? 7.143 5.132 -8.287 1.00 94.81 112 GLY A N 1
ATOM 861 C CA . GLY A 1 112 ? 6.512 6.092 -7.394 1.00 94.81 112 GLY A CA 1
ATOM 862 C C . GLY A 1 112 ? 5.906 5.468 -6.146 1.00 94.81 112 GLY A C 1
ATOM 863 O O . GLY A 1 112 ? 6.084 4.284 -5.852 1.00 94.81 112 GLY A O 1
ATOM 864 N N . ARG A 1 113 ? 5.184 6.304 -5.402 1.00 96.75 113 ARG A N 1
ATOM 865 C CA . ARG A 1 113 ? 4.557 5.963 -4.127 1.00 96.75 113 ARG A CA 1
ATOM 866 C C . ARG A 1 113 ? 3.226 6.688 -3.999 1.00 96.75 113 ARG A C 1
ATOM 868 O O . ARG A 1 113 ? 3.172 7.895 -4.208 1.00 96.75 113 ARG A O 1
ATOM 875 N N . HIS A 1 114 ? 2.201 5.959 -3.582 1.00 97.38 114 HIS A N 1
ATOM 876 C CA . HIS A 1 114 ? 0.898 6.504 -3.218 1.00 97.38 114 HIS A CA 1
ATOM 877 C C . HIS A 1 114 ? 0.435 5.909 -1.889 1.00 97.38 114 HIS A C 1
ATOM 879 O O . HIS A 1 114 ? 0.902 4.848 -1.470 1.00 97.38 114 HIS A O 1
ATOM 885 N N . ASN A 1 115 ? -0.465 6.609 -1.208 1.00 96.62 115 ASN A N 1
ATOM 886 C CA . ASN A 1 115 ? -1.012 6.186 0.071 1.00 96.62 115 ASN A CA 1
ATOM 887 C C . ASN A 1 115 ? -2.537 6.290 0.091 1.00 96.62 115 ASN A C 1
ATOM 889 O O . ASN A 1 115 ? -3.153 6.890 -0.791 1.00 96.62 115 ASN A O 1
ATOM 893 N N . SER A 1 116 ? -3.130 5.636 1.080 1.00 96.94 116 SER A N 1
ATOM 894 C CA . SER A 1 116 ? -4.562 5.659 1.338 1.00 96.94 116 SER A CA 1
ATOM 895 C C . SER A 1 116 ? -4.803 5.394 2.813 1.00 96.94 116 SER A C 1
ATOM 897 O O . SER A 1 116 ? -4.069 4.618 3.430 1.00 96.94 116 SER A O 1
ATOM 899 N N . THR A 1 117 ? -5.807 6.059 3.370 1.00 96.44 117 THR A N 1
ATOM 900 C CA . THR A 1 117 ? -6.074 6.070 4.808 1.00 96.44 117 THR A CA 1
ATOM 901 C C . THR A 1 117 ? -7.432 5.449 5.088 1.00 96.44 117 THR A C 1
ATOM 903 O O . THR A 1 117 ? -8.397 5.690 4.363 1.00 96.44 117 THR A O 1
ATOM 906 N N . VAL A 1 118 ? -7.520 4.678 6.168 1.00 96.44 118 VAL A N 1
ATOM 907 C CA . VAL A 1 118 ? -8.770 4.119 6.681 1.00 96.44 118 VAL A CA 1
ATOM 908 C C . VAL A 1 118 ? -8.889 4.391 8.174 1.00 96.44 118 VAL A C 1
ATOM 910 O O . VAL A 1 118 ? -7.890 4.385 8.885 1.00 96.44 118 VAL A O 1
ATOM 913 N N . HIS A 1 119 ? -10.104 4.647 8.650 1.00 96.56 119 HIS A N 1
ATOM 914 C CA . HIS A 1 119 ? -10.389 4.791 10.075 1.00 96.56 119 HIS A CA 1
ATOM 915 C C . HIS A 1 119 ? -10.977 3.485 10.613 1.00 96.56 119 HIS A C 1
ATOM 917 O O . HIS A 1 1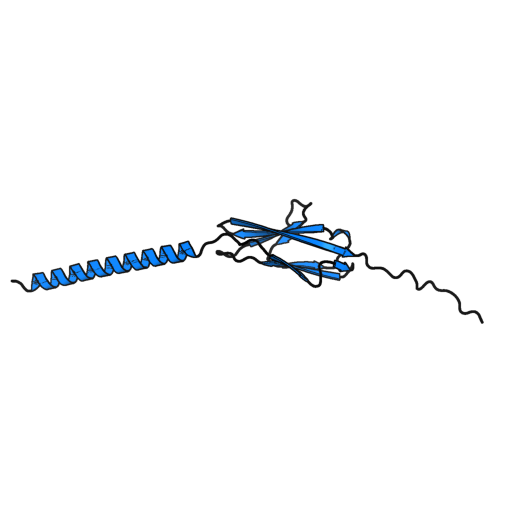19 ? -11.977 2.998 10.081 1.00 96.56 119 HIS A O 1
ATOM 923 N N . LEU A 1 120 ? -10.358 2.928 11.652 1.00 95.69 120 LEU A N 1
ATOM 924 C CA . LEU A 1 120 ? -10.845 1.758 12.375 1.00 95.69 120 LEU A CA 1
ATOM 925 C C . LEU A 1 120 ? -11.410 2.201 13.726 1.00 95.69 120 LEU A C 1
ATOM 927 O O . LEU A 1 120 ? -10.734 2.898 14.482 1.00 95.69 120 LEU A O 1
ATOM 931 N N . THR A 1 121 ? -12.621 1.754 14.045 1.00 95.25 121 THR A N 1
ATOM 932 C CA . THR A 1 121 ? -13.274 2.003 15.333 1.00 95.25 121 THR A CA 1
ATOM 933 C C . THR A 1 121 ? -13.447 0.683 16.074 1.00 95.25 121 THR A C 1
ATOM 935 O O . THR A 1 121 ? -14.144 -0.214 15.596 1.00 95.25 121 THR A O 1
ATOM 938 N N . VAL A 1 122 ? -12.857 0.565 17.264 1.00 93.62 122 VAL A N 1
ATOM 939 C CA . VAL A 1 122 ? -13.098 -0.566 18.166 1.00 93.62 122 VAL A CA 1
ATOM 940 C C . VAL A 1 122 ? -14.055 -0.127 19.268 1.00 93.62 122 VAL A C 1
ATOM 942 O O . VAL A 1 122 ? -13.746 0.748 20.072 1.00 93.62 122 VAL A O 1
ATOM 945 N N . LEU A 1 123 ? -15.239 -0.725 19.286 1.00 90.44 123 LEU A N 1
ATOM 946 C CA . LEU A 1 123 ? -16.243 -0.524 20.318 1.00 90.44 123 LEU A CA 1
ATOM 947 C C . LEU A 1 123 ? -15.891 -1.400 21.519 1.00 90.44 123 LEU A C 1
ATOM 949 O O . LEU A 1 123 ? -15.636 -2.596 21.355 1.00 90.44 123 LEU A O 1
ATOM 953 N N . GLU A 1 124 ? -15.918 -0.820 22.720 1.00 83.69 124 GLU A N 1
ATOM 954 C CA . GLU A 1 124 ? -15.810 -1.598 23.954 1.00 83.69 124 GLU A CA 1
ATOM 955 C C . GLU A 1 124 ? -16.825 -2.735 23.923 1.00 83.69 124 GLU A C 1
ATOM 957 O O . GLU A 1 124 ? -18.014 -2.549 23.617 1.00 83.69 124 GLU A O 1
ATOM 962 N N . GLY A 1 125 ? -16.346 -3.934 24.243 1.00 66.75 125 GLY A N 1
ATOM 963 C CA . GLY A 1 125 ? -17.239 -5.043 24.480 1.00 66.75 125 GLY A CA 1
ATOM 964 C C . GLY A 1 125 ? -18.084 -4.657 25.676 1.00 66.75 125 GLY A C 1
ATOM 965 O O . GLY A 1 125 ? -17.581 -4.614 26.794 1.00 66.75 125 GLY A O 1
ATOM 966 N N . LYS A 1 126 ? -19.375 -4.372 25.469 1.00 58.41 126 LYS A N 1
ATOM 967 C CA . LYS A 1 126 ? -20.322 -4.329 26.583 1.00 58.41 126 LYS A CA 1
ATOM 968 C C . LYS A 1 126 ? -20.317 -5.713 27.228 1.00 58.41 126 LYS A C 1
ATOM 970 O O . LYS A 1 126 ? -21.118 -6.576 26.875 1.00 58.41 126 LYS A O 1
ATOM 975 N N . LEU A 1 127 ? -19.438 -5.909 28.207 1.00 55.47 127 LEU A N 1
ATOM 976 C CA . LEU A 1 127 ? -19.683 -6.785 29.334 1.00 55.47 127 LEU A CA 1
ATOM 977 C C . LEU A 1 127 ? -21.035 -6.337 29.865 1.00 55.47 127 LEU A C 1
ATOM 979 O O . LEU A 1 127 ? -21.150 -5.268 30.454 1.00 55.47 127 LEU A O 1
ATOM 983 N N . HIS A 1 128 ? -22.079 -7.098 29.551 1.00 47.84 128 HIS A N 1
ATOM 984 C CA . HIS A 1 128 ? -23.397 -6.897 30.122 1.00 47.84 128 HIS A CA 1
ATOM 985 C C . HIS A 1 128 ? -23.217 -7.011 31.642 1.00 47.84 128 HIS A C 1
ATOM 987 O O . HIS A 1 128 ? -22.993 -8.122 32.128 1.00 47.84 128 HIS A O 1
ATOM 993 N N . PRO A 1 129 ? -23.264 -5.922 32.431 1.00 56.34 129 PRO A N 1
ATOM 994 C CA . PRO A 1 129 ? -22.944 -6.004 33.841 1.00 56.34 129 PRO A CA 1
ATOM 995 C C . PRO A 1 129 ? -24.214 -6.316 34.627 1.00 56.34 129 PRO A C 1
ATOM 997 O O . PRO A 1 129 ? -24.499 -5.645 35.601 1.00 56.34 129 PRO A O 1
ATOM 1000 N N . HIS A 1 130 ? -24.999 -7.319 34.216 1.00 51.28 130 HIS A N 1
ATOM 1001 C CA . HIS A 1 130 ? -26.125 -7.824 35.008 1.00 51.28 130 HIS A CA 1
ATOM 1002 C C . HIS A 1 130 ? -26.391 -9.312 34.727 1.00 51.28 130 HIS A C 1
ATOM 1004 O O . HIS A 1 130 ? -27.335 -9.681 34.041 1.00 51.28 130 HIS A O 1
ATOM 1010 N N . CYS A 1 131 ? -25.610 -10.183 35.360 1.00 59.19 131 CYS A N 1
ATOM 1011 C CA . CYS A 1 131 ? -26.240 -11.186 36.215 1.00 59.19 131 CYS A CA 1
ATOM 1012 C C . CYS A 1 131 ? -25.767 -10.892 37.641 1.00 59.19 131 CYS A C 1
ATOM 1014 O O . CYS A 1 131 ? -24.853 -11.525 38.162 1.00 59.19 131 CYS A O 1
ATOM 1016 N N . PHE A 1 132 ? -26.332 -9.836 38.234 1.00 57.62 132 PHE A N 1
ATOM 1017 C CA . PHE A 1 132 ? -26.247 -9.653 39.676 1.00 57.62 132 PHE A CA 1
ATOM 1018 C C . PHE A 1 132 ? -27.187 -10.676 40.307 1.00 57.62 132 PHE A C 1
ATOM 1020 O O . PHE A 1 132 ? -28.399 -10.644 40.103 1.00 57.62 132 PHE A O 1
ATOM 1027 N N . THR A 1 133 ? -26.603 -11.607 41.046 1.00 68.06 133 THR A N 1
ATOM 1028 C CA . THR A 1 133 ? -27.268 -12.531 41.958 1.00 68.06 133 THR A CA 1
ATOM 1029 C C . THR A 1 133 ? -28.309 -11.790 42.808 1.00 68.06 133 THR A C 1
ATOM 1031 O O . THR A 1 133 ? -27.973 -10.799 43.454 1.00 68.06 133 THR A O 1
ATOM 1034 N N . GLY A 1 134 ? -29.558 -12.271 42.846 1.00 49.22 134 GLY A N 1
ATOM 1035 C CA . GLY A 1 134 ? -30.607 -11.625 43.639 1.00 49.22 134 GLY A CA 1
ATOM 1036 C C . GLY A 1 134 ? -31.945 -12.367 43.709 1.00 49.22 134 GLY A C 1
ATOM 1037 O O . GLY A 1 134 ? -32.901 -11.955 43.072 1.00 49.22 134 GLY A O 1
ATOM 1038 N N . HIS A 1 135 ? -31.997 -13.397 44.560 1.00 56.53 135 HIS A N 1
ATOM 1039 C CA . HIS A 1 135 ? -33.120 -13.699 45.465 1.00 56.53 135 HIS A CA 1
ATOM 1040 C C . HIS A 1 135 ? -34.489 -14.119 44.872 1.00 56.53 135 HIS A C 1
ATOM 1042 O O . HIS A 1 135 ? -35.338 -13.288 44.565 1.00 56.53 135 HIS A O 1
ATOM 1048 N N . MET A 1 136 ? -34.765 -15.430 44.866 1.00 48.19 136 MET A N 1
ATOM 1049 C CA . MET A 1 136 ? -36.138 -15.947 44.935 1.00 48.19 136 MET A CA 1
ATOM 1050 C C . MET A 1 136 ? -36.450 -16.237 46.407 1.00 48.19 136 MET A C 1
ATOM 1052 O O . MET A 1 136 ? -36.064 -17.278 46.933 1.00 48.19 136 MET A O 1
ATOM 1056 N N . THR A 1 137 ? -37.084 -15.284 47.088 1.00 54.97 137 THR A N 1
ATOM 1057 C CA . THR A 1 137 ? -37.916 -15.591 48.255 1.00 54.97 137 THR A CA 1
ATOM 1058 C C . THR A 1 137 ? -39.328 -15.885 47.781 1.00 54.97 137 THR A C 1
ATOM 1060 O O . THR A 1 137 ? -39.947 -15.055 47.118 1.00 54.97 137 THR A O 1
ATOM 1063 N N . LEU A 1 138 ? -39.811 -17.069 48.146 1.00 53.22 138 LEU A N 1
ATOM 1064 C CA . LEU A 1 138 ? -41.172 -17.353 48.597 1.00 53.22 138 LEU A CA 1
ATOM 1065 C C . LEU A 1 138 ? -41.106 -18.590 49.495 1.00 53.22 138 LEU A C 1
ATOM 1067 O O . LEU A 1 138 ? -40.413 -19.554 49.098 1.00 53.22 138 LEU A O 1
#

Organism: NCBI:txid56723

Foldseek 3Di:
DDPVVVVVVVVVVVVVVVVVVVVVVVVVVVCVVVVQFDWWDAKDKDKPPDLEEEAQAKIKIFIDTDGVVFWWKFKDFPPDPDTPDTDRMDMDGRDDQVPFGKMKMWTGDPHGIHIDIDTHGYDYDPPVPDPPDDDDDD

pLDDT: mean 87.8, std 13.54, range [47.84, 98.25]

Sequence (138 aa):
SSPLTLESIYVNITIILIFFVLIFILICFLIFFYVSSDAPKFPSVSVSPSAEIVEGSSVTLTCSSDANPAANYTWFKEDEDSPTASGQIFNINNTSPEHSGHYICIAQNTRGRHNSTVHLTVLEGKLHPHCFTGHMTL

Secondary structure (DSSP, 8-state):
--HHHHHHHHHHHHHHHHHHHHHHHHHHHHHHHHHT-BPPP--EEEEES-SEEETT-EEEEEEE---BSPPEEEEEETT-SS-SEESSEEEEES--GGG-EEEEEEEE-SS-EEEEEEEEEEE---------------

Radius of gyration: 31.19 Å; chains: 1; bounding box: 69×26×116 Å

InterPro domains:
  IPR003598 Immunoglobulin subtype 2 [SM00408] (54-112)
  IPR003599 Immunoglobulin domain subtype [SM00409] (48-123)
  IPR007110 Immunoglobulin-like domain [PS50835] (43-121)
  IPR013783 Immunoglobulin-like fold [G3DSA:2.60.40.10] (44-87)
  IPR013783 Immunoglobulin-like fold [G3DSA:2.60.40.10] (88-124)
  IPR036179 Immunoglobulin-like domain superfamily [SSF48726] (42-124)